Protein AF-A0A934NYG9-F1 (afdb_monomer)

Foldseek 3Di:
DDKAKKWKQFQPPVDDIDIDIDDQVCVLVVQCVRQVHHWDWDAFVVPGKIKIHHPCFVVVVARFRLLVQLVSCQRPVVCQPHDTGHGMIIIAHQADPVRGTHHRPPQVVCFQPPAQKKWKWFDFPDDDTDTDPDIDRHQSVRSVVQSVVCVVVVRTDHMDMHHD

Structure (mmCIF, N/CA/C/O backbone):
data_AF-A0A934NYG9-F1
#
_entry.id   AF-A0A934NYG9-F1
#
loop_
_atom_site.group_PDB
_atom_site.id
_atom_site.type_symbol
_atom_site.label_atom_id
_atom_site.label_alt_id
_atom_site.label_comp_id
_atom_site.label_asym_id
_atom_site.label_entity_id
_atom_site.label_seq_id
_atom_site.pdbx_PDB_ins_code
_atom_site.Cartn_x
_atom_site.Cartn_y
_atom_site.Cartn_z
_atom_site.occupancy
_atom_site.B_iso_or_equiv
_atom_site.auth_seq_id
_atom_site.auth_comp_id
_atom_site.auth_asym_id
_atom_site.auth_atom_id
_atom_site.pdbx_PDB_model_num
ATOM 1 N N . MET A 1 1 ? -25.521 2.553 5.658 1.00 75.81 1 MET A N 1
ATOM 2 C CA . MET A 1 1 ? -24.141 2.441 6.170 1.00 75.81 1 MET A CA 1
ATOM 3 C C . MET A 1 1 ? -23.344 1.623 5.180 1.00 75.81 1 MET A C 1
ATOM 5 O O . MET A 1 1 ? -23.808 0.552 4.801 1.00 75.81 1 MET A O 1
ATOM 9 N N . LYS A 1 2 ? -22.219 2.155 4.703 1.00 92.62 2 LYS A N 1
ATOM 10 C CA . LYS A 1 2 ? -21.373 1.486 3.710 1.00 92.62 2 LYS A CA 1
ATOM 11 C C . LYS A 1 2 ? -20.261 0.743 4.446 1.00 92.62 2 LYS A C 1
ATOM 13 O O . LYS A 1 2 ? -19.651 1.299 5.356 1.00 92.62 2 LYS A O 1
ATOM 18 N N . THR A 1 3 ? -20.020 -0.509 4.078 1.00 96.94 3 THR A N 1
ATOM 19 C CA . THR A 1 3 ? -18.841 -1.245 4.545 1.00 96.94 3 THR A CA 1
ATOM 20 C C . THR A 1 3 ? -17.655 -0.864 3.672 1.00 96.94 3 THR A C 1
ATOM 22 O O . THR A 1 3 ? -17.753 -0.920 2.446 1.00 96.94 3 THR A O 1
ATOM 25 N N . ILE A 1 4 ? -16.555 -0.487 4.311 1.00 98.00 4 ILE A N 1
ATOM 26 C CA . ILE A 1 4 ? -15.262 -0.227 3.690 1.00 98.00 4 ILE A CA 1
ATOM 27 C C . ILE A 1 4 ? -14.382 -1.453 3.918 1.00 98.00 4 ILE A C 1
ATOM 29 O O . ILE A 1 4 ? -14.365 -2.019 5.014 1.00 98.00 4 ILE A O 1
ATOM 33 N N . VAL A 1 5 ? -13.684 -1.867 2.866 1.00 98.31 5 VAL A N 1
ATOM 34 C CA . VAL A 1 5 ? -12.676 -2.928 2.904 1.00 98.31 5 VAL A CA 1
ATOM 35 C C . VAL A 1 5 ? -11.306 -2.279 2.762 1.00 98.31 5 VAL A C 1
ATOM 37 O O . VAL A 1 5 ? -11.093 -1.503 1.833 1.00 98.31 5 VAL A O 1
ATOM 40 N N . GLY A 1 6 ? -10.390 -2.574 3.674 1.00 98.19 6 GLY A N 1
ATOM 41 C CA . GLY A 1 6 ? -9.001 -2.133 3.617 1.00 98.19 6 GLY A CA 1
ATOM 42 C C . GLY A 1 6 ? -8.034 -3.288 3.849 1.00 98.19 6 GLY A C 1
ATOM 43 O O . GLY A 1 6 ? -8.444 -4.404 4.169 1.00 98.19 6 GLY A O 1
ATOM 44 N N . LEU A 1 7 ? -6.747 -3.003 3.696 1.00 98.50 7 LEU A N 1
ATOM 45 C CA . LEU A 1 7 ? -5.659 -3.954 3.894 1.00 98.50 7 LEU A CA 1
ATOM 46 C C . LEU A 1 7 ? -4.769 -3.478 5.040 1.00 98.50 7 LEU A C 1
ATOM 48 O O . LEU A 1 7 ? -4.204 -2.389 4.966 1.00 98.50 7 LEU A O 1
ATOM 52 N N . VAL A 1 8 ? -4.649 -4.278 6.092 1.00 98.81 8 VAL A N 1
ATOM 53 C CA . VAL A 1 8 ? -3.726 -4.021 7.198 1.00 98.81 8 VAL A CA 1
ATOM 54 C C . VAL A 1 8 ? -2.380 -4.623 6.836 1.00 98.81 8 VAL A C 1
ATOM 56 O O . VAL A 1 8 ? -2.292 -5.819 6.554 1.00 98.81 8 VAL A O 1
ATOM 59 N N . VAL A 1 9 ? -1.339 -3.795 6.846 1.00 98.75 9 VAL A N 1
ATOM 60 C CA . VAL A 1 9 ? 0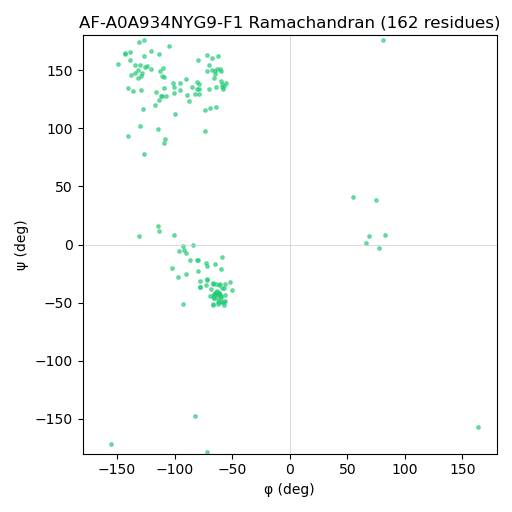.047 -4.209 6.623 1.00 98.75 9 VAL A CA 1
ATOM 61 C C . VAL A 1 9 ? 0.818 -3.971 7.922 1.00 98.75 9 VAL A C 1
ATOM 63 O O . VAL A 1 9 ? 1.215 -2.829 8.180 1.00 98.75 9 VAL A O 1
ATOM 66 N N . PRO A 1 10 ? 1.028 -5.017 8.739 1.00 98.69 10 PRO A N 1
ATOM 67 C CA . PRO A 1 10 ? 1.760 -4.883 9.993 1.00 98.69 10 PRO A CA 1
ATOM 68 C C . PRO A 1 10 ? 3.217 -4.456 9.777 1.00 98.69 10 PRO A C 1
ATOM 70 O O . PRO A 1 10 ? 3.814 -4.770 8.738 1.00 98.69 10 PRO A O 1
ATOM 73 N N . ALA A 1 11 ? 3.802 -3.759 10.749 1.00 98.44 11 ALA A N 1
ATOM 74 C CA . ALA A 1 11 ? 5.242 -3.505 10.773 1.00 98.44 11 ALA A CA 1
ATOM 75 C C . ALA A 1 11 ? 6.032 -4.795 11.028 1.00 98.44 11 ALA A C 1
ATOM 77 O O . ALA A 1 11 ? 7.049 -5.019 10.370 1.00 98.44 11 ALA A O 1
ATOM 78 N N . ASP A 1 12 ? 5.514 -5.662 11.901 1.00 98.19 12 ASP A N 1
ATOM 79 C CA . ASP A 1 12 ? 6.080 -6.985 12.145 1.00 98.19 12 ASP A CA 1
ATOM 80 C C . ASP A 1 12 ? 5.980 -7.844 10.873 1.00 98.19 12 ASP A C 1
ATOM 82 O O . ASP A 1 12 ? 4.897 -8.126 10.351 1.00 98.19 12 ASP A O 1
ATOM 86 N N . MET A 1 13 ? 7.136 -8.252 10.353 1.00 96.81 13 MET A N 1
ATOM 87 C CA . MET A 1 13 ? 7.255 -9.050 9.134 1.00 96.81 13 MET A CA 1
ATOM 88 C C . MET A 1 13 ? 6.800 -10.503 9.306 1.00 96.81 13 MET A C 1
ATOM 90 O O . MET A 1 13 ? 6.541 -11.162 8.297 1.00 96.81 13 MET A O 1
ATOM 94 N N . GLU A 1 14 ? 6.705 -11.002 10.540 1.00 97.50 14 GLU A N 1
ATOM 95 C CA . GLU A 1 14 ? 6.153 -12.325 10.841 1.00 97.50 14 GLU A CA 1
ATOM 96 C C . GLU A 1 14 ? 4.618 -12.313 10.828 1.00 97.50 14 GLU A C 1
ATOM 98 O O . GLU A 1 14 ? 3.991 -13.348 10.579 1.00 97.50 14 GLU A O 1
ATOM 103 N N . GLU A 1 15 ? 3.998 -11.144 11.018 1.00 98.12 15 GLU A N 1
ATOM 104 C CA . GLU A 1 15 ? 2.549 -11.003 10.945 1.00 98.12 15 GLU A CA 1
ATOM 105 C C . GLU A 1 15 ? 2.047 -10.908 9.492 1.00 98.12 15 GLU A C 1
ATOM 107 O O . GLU A 1 15 ? 2.582 -10.149 8.664 1.00 98.12 15 GLU A O 1
ATOM 112 N N . PRO A 1 16 ? 0.986 -11.663 9.145 1.00 97.75 16 PRO A N 1
ATOM 113 C CA . PRO A 1 16 ? 0.435 -11.650 7.805 1.00 97.75 16 PRO A CA 1
ATOM 114 C C . PRO A 1 16 ? -0.300 -10.340 7.521 1.00 97.75 16 PRO A C 1
ATOM 116 O O . PRO A 1 16 ? -0.940 -9.738 8.381 1.00 97.75 16 PRO A O 1
ATOM 119 N N . VAL A 1 17 ? -0.275 -9.945 6.254 1.00 98.50 17 VAL A N 1
ATOM 120 C CA . VAL A 1 17 ? -1.144 -8.888 5.739 1.00 98.50 17 VAL A CA 1
ATOM 121 C C . VAL A 1 17 ? -2.580 -9.409 5.714 1.00 98.50 17 VAL A C 1
ATOM 123 O O . VAL A 1 17 ? -2.822 -10.531 5.268 1.00 98.50 17 VAL A O 1
ATOM 126 N N . THR A 1 18 ? -3.537 -8.617 6.196 1.00 98.44 18 THR A N 1
ATOM 127 C CA . THR A 1 18 ? -4.928 -9.068 6.363 1.00 98.44 18 THR A CA 1
ATOM 128 C C . THR A 1 18 ? -5.949 -8.057 5.860 1.00 98.44 18 THR A C 1
ATOM 130 O O . THR A 1 18 ? -5.702 -6.856 5.790 1.00 98.44 18 THR A O 1
ATOM 133 N N . GLU A 1 19 ? -7.124 -8.559 5.490 1.00 98.31 19 GLU A N 1
ATOM 134 C CA . GLU A 1 19 ? -8.278 -7.738 5.132 1.00 98.31 19 GLU A CA 1
ATOM 135 C C . GLU A 1 19 ? -8.970 -7.208 6.400 1.00 98.31 19 GLU A C 1
ATOM 137 O O . GLU A 1 19 ? -9.263 -7.973 7.321 1.00 98.31 19 GLU A O 1
ATOM 142 N N . LEU A 1 20 ? -9.300 -5.915 6.424 1.00 98.25 20 LEU A N 1
ATOM 143 C CA . LEU A 1 20 ? -10.112 -5.291 7.468 1.00 98.25 20 LEU A CA 1
ATOM 144 C C . LEU A 1 20 ? -11.417 -4.756 6.881 1.00 98.25 20 LEU A C 1
ATOM 146 O O . LEU A 1 20 ? -11.415 -4.010 5.904 1.00 98.25 20 LEU A O 1
ATOM 150 N N . ARG A 1 21 ? -12.538 -5.081 7.531 1.00 98.25 21 ARG A N 1
ATOM 151 C CA . ARG A 1 21 ? -13.862 -4.539 7.207 1.00 98.25 21 ARG A CA 1
ATOM 152 C C . ARG A 1 21 ? -14.354 -3.643 8.330 1.00 98.25 21 ARG A C 1
ATOM 154 O O . ARG A 1 21 ? -14.420 -4.076 9.478 1.00 98.25 21 ARG A O 1
ATOM 161 N N . PHE A 1 22 ? -14.754 -2.426 7.994 1.00 97.44 22 PHE A N 1
ATOM 162 C CA . PHE A 1 22 ? -15.306 -1.464 8.948 1.00 97.44 22 PHE A CA 1
ATOM 163 C C . PHE A 1 22 ? -16.432 -0.650 8.310 1.00 97.44 22 PHE A C 1
ATOM 165 O O . PHE A 1 22 ? -16.636 -0.680 7.098 1.00 97.44 22 PHE A O 1
ATOM 172 N N . VAL A 1 23 ? -17.226 0.032 9.131 1.00 96.88 23 VAL A N 1
ATOM 173 C CA . VAL A 1 23 ? -18.318 0.886 8.647 1.00 96.88 23 VAL A CA 1
ATOM 174 C C . VAL A 1 23 ? -17.816 2.308 8.426 1.00 96.88 23 VAL A C 1
ATOM 176 O O . VAL A 1 23 ? -17.012 2.805 9.211 1.00 96.88 23 VAL A O 1
ATOM 179 N N . SER A 1 24 ? -18.314 2.967 7.377 1.00 93.38 24 SER A N 1
ATOM 180 C CA . SER A 1 24 ? -17.956 4.349 7.018 1.00 93.38 24 SER A CA 1
ATOM 181 C C . SER A 1 24 ? -18.050 5.332 8.188 1.00 93.38 24 SER A C 1
ATOM 183 O O . SER A 1 24 ? -17.182 6.178 8.357 1.00 93.38 24 SER A O 1
ATOM 185 N N . ASP A 1 25 ? -19.073 5.186 9.028 1.00 93.88 25 ASP A N 1
ATOM 186 C CA . ASP A 1 25 ? -19.376 6.129 10.110 1.00 93.88 25 ASP A CA 1
ATOM 187 C C . ASP A 1 25 ? -18.376 6.027 11.281 1.00 93.88 25 ASP A C 1
ATOM 189 O O . ASP A 1 25 ? -18.297 6.936 12.102 1.00 93.88 25 ASP A O 1
ATOM 193 N N . ASP A 1 26 ? -17.597 4.939 11.345 1.00 93.44 26 ASP A N 1
ATOM 194 C CA . ASP A 1 26 ? -16.549 4.690 12.348 1.00 93.44 26 ASP A CA 1
ATOM 195 C C . ASP A 1 26 ? -15.145 4.656 11.709 1.00 93.44 26 ASP A C 1
ATOM 197 O O . ASP A 1 26 ? -14.185 4.172 12.309 1.00 93.44 26 ASP A O 1
ATOM 201 N N . ALA A 1 27 ? -15.009 5.156 10.473 1.00 94.00 27 ALA A N 1
ATOM 202 C CA . ALA A 1 27 ? -13.790 5.028 9.673 1.00 94.00 27 ALA A CA 1
ATOM 203 C C . ALA A 1 27 ? -12.548 5.588 10.378 1.00 94.00 27 ALA A C 1
ATOM 205 O O . ALA A 1 27 ? -11.545 4.886 10.497 1.00 94.00 27 ALA A O 1
ATOM 206 N N . LEU A 1 28 ? -12.629 6.810 10.915 1.00 95.50 28 LEU A N 1
ATOM 207 C CA . LEU A 1 28 ? -11.501 7.433 11.612 1.00 95.50 28 LEU A CA 1
ATOM 208 C C . LEU A 1 28 ? -11.076 6.621 12.843 1.00 95.50 28 LEU A C 1
ATOM 210 O O . LEU A 1 28 ? -9.887 6.426 13.075 1.00 95.50 28 LEU A O 1
ATOM 214 N N . ASN A 1 29 ? -12.039 6.118 13.617 1.00 96.94 29 ASN A N 1
ATOM 215 C CA . ASN A 1 29 ? -11.745 5.303 14.790 1.00 96.94 29 ASN A CA 1
ATOM 216 C C . ASN A 1 29 ? -11.072 3.983 14.391 1.00 96.94 29 ASN A C 1
ATOM 218 O O . ASN A 1 29 ? -10.090 3.580 15.014 1.00 96.94 29 ASN A O 1
ATOM 222 N N . ALA A 1 30 ? -11.567 3.337 13.331 1.00 96.44 30 ALA A N 1
ATOM 223 C CA . ALA A 1 30 ? -10.969 2.129 12.780 1.00 96.44 30 ALA A CA 1
ATOM 224 C C . ALA A 1 30 ? -9.519 2.375 12.330 1.00 96.44 30 ALA A C 1
ATOM 226 O O . ALA A 1 30 ? -8.634 1.607 12.700 1.00 96.44 30 ALA A O 1
ATOM 227 N N . MET A 1 31 ? -9.252 3.475 11.618 1.00 97.56 31 MET A N 1
ATOM 228 C CA . MET A 1 31 ? -7.899 3.849 11.188 1.00 97.56 31 MET A CA 1
ATOM 229 C C . MET A 1 31 ? -6.973 4.095 12.380 1.00 97.56 31 MET A C 1
ATOM 231 O O . MET A 1 31 ? -5.897 3.511 12.443 1.00 97.56 31 MET A O 1
ATOM 235 N N . GLN A 1 32 ? -7.401 4.901 13.358 1.00 98.25 32 GLN A N 1
ATOM 236 C CA . GLN A 1 32 ? -6.605 5.212 14.552 1.00 98.25 32 GLN A CA 1
ATOM 237 C C . GLN A 1 32 ? -6.286 3.967 15.388 1.00 98.25 32 GLN A C 1
ATOM 239 O O . GLN A 1 32 ? -5.198 3.874 15.959 1.00 98.25 32 GLN A O 1
ATOM 244 N N . LYS A 1 33 ? -7.216 3.004 15.451 1.00 98.12 33 LYS A N 1
ATOM 245 C CA . LYS A 1 33 ? -6.993 1.705 16.099 1.00 98.12 33 LYS A CA 1
ATOM 246 C C . LYS A 1 33 ? -5.936 0.876 15.381 1.00 98.12 33 LYS A C 1
ATOM 248 O O . LYS A 1 33 ? -5.114 0.281 16.064 1.00 98.12 33 LYS A O 1
ATOM 253 N N . VAL A 1 34 ? -5.962 0.838 14.046 1.00 98.25 34 VAL A N 1
ATOM 254 C CA . VAL A 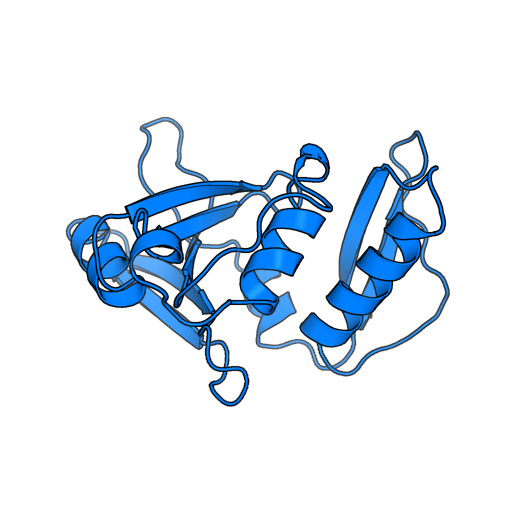1 34 ? -4.966 0.098 13.256 1.00 98.25 34 VAL A CA 1
ATOM 255 C C . VAL A 1 34 ? -3.591 0.739 13.390 1.00 98.25 34 VAL A C 1
ATOM 257 O O . VAL A 1 34 ? -2.641 0.059 13.744 1.00 98.25 34 VAL A O 1
ATOM 260 N N . VAL A 1 35 ? -3.474 2.049 13.154 1.00 97.88 35 VAL A N 1
ATOM 261 C CA . VAL A 1 35 ? -2.155 2.706 13.124 1.00 97.88 35 VAL A CA 1
ATOM 262 C C . VAL A 1 35 ? -1.600 3.005 14.522 1.00 97.88 35 VAL A C 1
ATOM 264 O O . VAL A 1 35 ? -0.433 3.359 14.669 1.00 97.88 35 VAL A O 1
ATOM 267 N N . GLY A 1 36 ? -2.424 2.909 15.569 1.00 97.38 36 GLY A N 1
ATOM 268 C CA . GLY A 1 36 ? -2.004 3.106 16.958 1.00 97.38 36 GLY A CA 1
ATOM 269 C C . GLY A 1 36 ? -1.763 4.570 17.350 1.00 97.38 36 GLY A C 1
ATOM 270 O O . GLY A 1 36 ? -0.810 4.871 18.076 1.00 97.38 36 GLY A O 1
ATOM 271 N N . GLY A 1 37 ? -2.583 5.511 16.874 1.00 96.62 37 GLY A N 1
ATOM 272 C CA . GLY A 1 37 ? -2.411 6.933 17.191 1.00 96.62 37 GLY A CA 1
ATOM 273 C C . GLY A 1 37 ? -3.171 7.884 16.275 1.00 96.62 37 GLY A C 1
ATOM 274 O O . GLY A 1 37 ? -4.168 7.508 15.664 1.00 96.62 37 GLY A O 1
ATOM 275 N N . TYR A 1 38 ? -2.699 9.131 16.199 1.00 97.75 38 TYR A N 1
ATOM 276 C CA . TYR A 1 38 ? -3.163 10.069 15.180 1.00 97.75 38 TYR A CA 1
ATOM 277 C C . TYR A 1 38 ? -2.744 9.585 13.794 1.00 97.75 38 TYR A C 1
ATOM 279 O O . TYR A 1 38 ? -1.676 8.995 13.628 1.00 97.75 38 TYR A O 1
ATOM 287 N N . VAL A 1 39 ? -3.622 9.812 12.823 1.00 97.69 39 VAL A N 1
ATOM 288 C CA . VAL A 1 39 ? -3.437 9.356 11.448 1.00 97.69 39 VAL A CA 1
ATOM 289 C C . VAL A 1 39 ? -2.827 10.470 10.606 1.00 97.69 39 VAL A C 1
ATOM 291 O O . VAL A 1 39 ? -3.250 11.620 10.709 1.00 97.69 39 VAL A O 1
ATOM 294 N N . ASP A 1 40 ? -1.891 10.096 9.747 1.00 97.19 40 ASP A 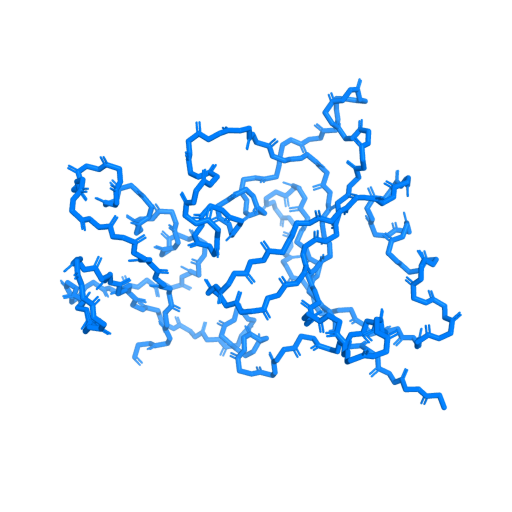N 1
ATOM 295 C CA . ASP A 1 40 ? -1.510 10.840 8.547 1.00 97.19 40 ASP A CA 1
ATOM 296 C C . ASP A 1 40 ? -1.743 9.939 7.322 1.00 97.19 40 ASP A C 1
ATOM 298 O O . ASP A 1 40 ? -1.986 8.731 7.458 1.00 97.19 40 ASP A O 1
ATOM 302 N N . VAL A 1 41 ? -1.715 10.520 6.125 1.00 96.69 41 VAL A N 1
ATOM 303 C CA . VAL A 1 41 ? -2.010 9.816 4.877 1.00 96.69 41 VAL A CA 1
ATOM 304 C C . VAL A 1 41 ? -0.946 10.026 3.814 1.00 96.69 41 VAL A C 1
ATOM 306 O O . VAL A 1 41 ? -0.379 11.105 3.633 1.00 96.69 41 VAL A O 1
ATOM 309 N N . VAL A 1 42 ? -0.716 8.973 3.036 1.00 97.19 42 VAL A N 1
ATOM 310 C CA . VAL A 1 42 ? 0.057 9.045 1.801 1.00 97.19 42 VAL A CA 1
ATOM 311 C C . VAL A 1 42 ? -0.750 8.448 0.668 1.00 97.19 42 VAL A C 1
ATOM 313 O O . VAL A 1 42 ? -1.010 7.247 0.647 1.00 97.19 42 VAL A O 1
ATOM 316 N N . ASP A 1 43 ? -1.083 9.286 -0.307 1.00 97.00 43 ASP A N 1
ATOM 317 C CA . ASP A 1 43 ? -1.707 8.820 -1.536 1.00 97.00 43 ASP A CA 1
ATOM 318 C C . ASP A 1 43 ? -0.667 8.255 -2.504 1.00 97.00 43 ASP A C 1
ATOM 320 O O . ASP A 1 43 ? 0.431 8.798 -2.694 1.00 97.00 43 ASP A O 1
ATOM 324 N N . THR A 1 44 ? -1.046 7.161 -3.152 1.00 96.69 44 THR A N 1
ATOM 325 C CA . THR A 1 44 ? -0.314 6.551 -4.258 1.00 96.69 44 THR A CA 1
ATOM 326 C C . THR A 1 44 ? -1.118 6.692 -5.542 1.00 96.69 44 THR A C 1
ATOM 328 O O . THR A 1 44 ? -2.347 6.704 -5.517 1.00 96.69 44 THR A O 1
ATOM 331 N N . ALA A 1 45 ? -0.420 6.798 -6.672 1.00 92.56 45 ALA A N 1
ATOM 332 C CA . ALA A 1 45 ? -1.031 6.908 -7.995 1.00 92.56 45 ALA A CA 1
ATOM 333 C C . ALA A 1 45 ? -1.103 5.562 -8.732 1.00 92.56 45 ALA A C 1
ATOM 335 O O . ALA A 1 45 ? -1.960 5.374 -9.585 1.00 92.56 45 ALA A O 1
ATOM 336 N N . LEU A 1 46 ? -0.189 4.628 -8.448 1.00 87.81 46 LEU A N 1
ATOM 337 C CA . LEU A 1 46 ? -0.134 3.322 -9.113 1.00 87.81 46 LEU A CA 1
ATOM 338 C C . LEU A 1 46 ? 0.219 2.211 -8.109 1.00 87.81 46 LEU A C 1
ATOM 340 O O . LEU A 1 46 ? 1.402 1.954 -7.890 1.00 87.81 46 LEU A O 1
ATOM 344 N N . PRO A 1 47 ? -0.767 1.526 -7.508 1.00 92.75 47 PRO A N 1
ATOM 345 C CA . PRO A 1 47 ? -2.217 1.713 -7.672 1.00 92.75 47 PRO A CA 1
ATOM 346 C C . PRO A 1 47 ? -2.737 3.009 -7.022 1.00 92.75 47 PRO A C 1
ATOM 348 O O . PRO A 1 47 ? -2.052 3.596 -6.185 1.00 92.75 47 PRO A O 1
ATOM 351 N N . GLU A 1 48 ? -3.944 3.447 -7.391 1.00 95.38 48 GLU A N 1
ATOM 352 C CA . GLU A 1 48 ? -4.647 4.567 -6.745 1.00 95.38 48 GLU A CA 1
ATOM 353 C C . GLU A 1 48 ? -5.170 4.134 -5.370 1.00 95.38 48 GLU A C 1
ATOM 355 O O . GLU A 1 48 ? -6.209 3.485 -5.251 1.00 95.38 48 GLU A O 1
ATOM 360 N N . THR A 1 49 ? -4.421 4.458 -4.316 1.00 98.00 49 THR A N 1
ATOM 361 C CA . THR A 1 49 ? -4.774 4.094 -2.937 1.00 98.00 49 THR A CA 1
ATOM 362 C C . THR A 1 49 ? -4.393 5.196 -1.964 1.00 98.00 49 THR A C 1
ATOM 364 O O . THR A 1 49 ? -3.571 6.056 -2.288 1.00 98.00 49 THR A O 1
ATOM 367 N N . THR A 1 50 ? -4.958 5.128 -0.764 1.00 98.25 50 THR A N 1
ATOM 368 C CA . THR A 1 50 ? -4.545 5.939 0.381 1.00 98.25 50 THR A CA 1
ATOM 369 C C . THR A 1 50 ? -3.958 5.017 1.443 1.00 98.25 50 THR A C 1
ATOM 371 O O . THR A 1 50 ? -4.606 4.061 1.876 1.00 98.25 50 THR A O 1
ATOM 374 N N . VAL A 1 51 ? -2.723 5.299 1.860 1.00 98.50 51 VAL A N 1
ATOM 375 C CA . VAL A 1 51 ? -2.036 4.599 2.949 1.00 98.50 51 VAL A CA 1
ATOM 376 C C . VAL A 1 51 ? -2.139 5.441 4.216 1.00 98.50 51 VAL A C 1
ATOM 378 O O . VAL A 1 51 ? -1.551 6.517 4.296 1.00 98.50 51 VAL A O 1
ATOM 381 N N . TRP A 1 52 ? -2.881 4.943 5.199 1.00 98.56 52 TRP A N 1
ATOM 382 C CA . TRP A 1 52 ? -3.057 5.539 6.520 1.00 98.56 52 TRP A CA 1
ATOM 383 C C . TRP A 1 52 ? -1.969 5.030 7.456 1.00 98.56 52 TRP A C 1
ATOM 385 O O . TRP A 1 52 ? -1.771 3.820 7.582 1.00 98.56 52 TRP A O 1
ATOM 395 N N . LEU A 1 53 ? -1.289 5.947 8.130 1.00 98.12 53 LEU A N 1
ATOM 396 C CA . LEU A 1 53 ? -0.144 5.649 8.984 1.00 98.12 53 LEU A CA 1
ATOM 397 C C . LEU A 1 53 ? -0.179 6.467 10.271 1.00 98.12 53 LEU A C 1
ATOM 399 O O . LEU A 1 53 ? -0.931 7.431 10.387 1.00 98.12 53 LEU A O 1
ATOM 403 N N . ASN A 1 54 ? 0.636 6.074 11.246 1.00 98.44 54 ASN A N 1
ATOM 404 C CA . ASN A 1 54 ? 0.783 6.826 12.485 1.00 98.44 54 ASN A CA 1
ATOM 405 C C . ASN A 1 54 ? 1.604 8.094 12.232 1.00 98.44 54 ASN A C 1
ATOM 407 O O . ASN A 1 54 ? 2.795 7.993 11.928 1.00 98.44 54 ASN A O 1
ATOM 411 N N . ASP A 1 55 ? 0.995 9.267 12.404 1.00 97.75 55 ASP A N 1
ATOM 412 C CA . ASP A 1 55 ? 1.644 10.574 12.192 1.00 97.75 55 ASP A CA 1
ATOM 413 C C . ASP A 1 55 ? 2.921 10.730 13.044 1.00 97.75 55 ASP A C 1
ATOM 415 O O . ASP A 1 55 ? 3.942 11.274 12.627 1.00 97.75 55 ASP A O 1
ATOM 419 N N . GLU A 1 56 ? 2.918 10.139 14.240 1.00 97.31 56 GLU A N 1
ATOM 420 C CA . GLU A 1 56 ? 4.027 10.223 15.188 1.00 97.31 56 GLU A CA 1
ATOM 421 C C . GLU A 1 56 ? 4.916 8.970 15.177 1.00 97.31 56 GLU A C 1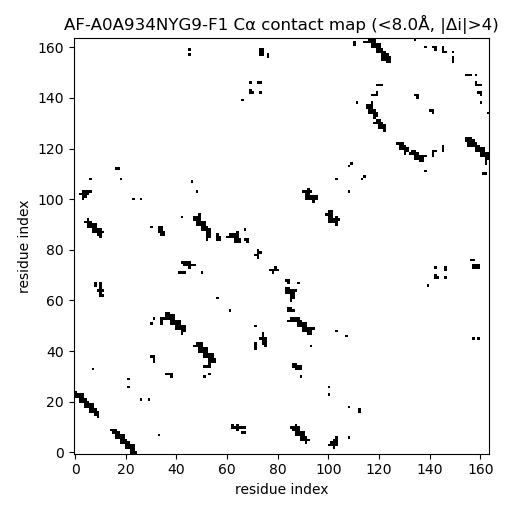
ATOM 423 O O . GLU A 1 56 ? 5.791 8.841 16.036 1.00 97.31 56 GLU A O 1
ATOM 428 N N . GLY A 1 57 ? 4.725 8.039 14.233 1.00 97.06 57 GLY A N 1
ATOM 429 C CA . GLY A 1 57 ? 5.356 6.715 14.264 1.00 97.06 57 GLY A CA 1
ATOM 430 C C . GLY A 1 57 ? 6.884 6.762 14.344 1.00 97.06 57 GLY A C 1
ATOM 431 O O . GLY A 1 57 ? 7.488 6.076 15.169 1.00 97.06 57 GLY A O 1
ATOM 432 N N . MET A 1 58 ? 7.510 7.642 13.557 1.00 94.62 58 MET A N 1
ATOM 433 C CA . MET A 1 58 ? 8.963 7.845 13.579 1.00 94.62 58 MET A CA 1
ATOM 434 C C . MET A 1 58 ? 9.444 8.460 14.902 1.00 94.62 58 MET A C 1
ATOM 436 O O . MET A 1 58 ? 10.441 8.021 15.467 1.00 94.62 58 MET A O 1
ATOM 440 N N . ILE A 1 59 ? 8.738 9.473 15.415 1.00 95.81 59 ILE A N 1
ATOM 441 C CA . ILE A 1 59 ? 9.127 10.204 16.636 1.00 95.81 59 ILE A CA 1
ATOM 442 C C . ILE A 1 59 ? 8.911 9.339 17.887 1.00 95.81 59 ILE A C 1
ATOM 444 O O . ILE A 1 59 ? 9.642 9.465 18.869 1.00 95.81 59 ILE A O 1
ATOM 448 N N . LYS A 1 60 ? 7.933 8.429 17.841 1.00 96.00 60 LYS A N 1
ATOM 449 C CA . LYS A 1 60 ? 7.658 7.432 18.881 1.00 96.00 60 LYS A CA 1
ATOM 450 C C . LYS A 1 60 ? 8.517 6.174 18.776 1.00 96.00 60 LYS A C 1
ATOM 452 O O . LYS A 1 60 ? 8.367 5.302 19.627 1.00 96.00 60 LYS A O 1
ATOM 457 N N . TYR A 1 61 ? 9.408 6.084 17.787 1.00 94.81 61 TYR A N 1
ATOM 458 C CA . TYR A 1 61 ? 10.246 4.907 17.546 1.00 94.81 61 TYR A CA 1
ATOM 459 C C . TYR A 1 61 ? 9.430 3.613 17.395 1.00 94.81 61 TYR A C 1
ATOM 461 O O . TYR A 1 61 ? 9.816 2.571 17.925 1.00 94.81 61 TYR A O 1
ATOM 469 N N . LEU A 1 62 ? 8.291 3.677 16.692 1.00 98.00 62 LEU A N 1
ATOM 470 C CA . LEU A 1 62 ? 7.590 2.462 16.275 1.00 98.00 62 LEU A CA 1
ATOM 471 C C . LEU A 1 62 ? 8.486 1.637 15.342 1.00 98.00 62 LEU A C 1
ATOM 473 O O . LEU A 1 62 ? 9.458 2.147 14.783 1.00 98.00 62 LEU A O 1
ATOM 477 N N . GLU A 1 63 ? 8.169 0.359 15.170 1.00 98.06 63 GLU A N 1
ATOM 478 C CA . GLU A 1 63 ? 8.946 -0.520 14.300 1.00 98.06 63 GLU A CA 1
ATOM 479 C C . GLU A 1 63 ? 8.876 -0.056 12.831 1.00 98.06 63 GLU A C 1
ATOM 481 O O . GLU A 1 63 ? 7.796 0.316 12.365 1.00 98.06 63 GLU A O 1
ATOM 486 N N . PRO A 1 64 ? 9.993 -0.025 12.077 1.00 98.12 64 PRO A N 1
ATOM 487 C CA . PRO A 1 64 ? 9.949 0.286 10.652 1.00 98.12 64 PRO A CA 1
ATOM 488 C C . PRO A 1 64 ? 9.069 -0.710 9.897 1.00 98.12 64 PRO A C 1
ATOM 490 O O . PRO A 1 64 ? 9.183 -1.914 10.091 1.00 98.12 64 PRO A O 1
ATOM 493 N N . ASN A 1 65 ? 8.258 -0.218 8.966 1.00 98.62 65 ASN A N 1
ATOM 494 C CA . ASN A 1 65 ? 7.401 -1.045 8.128 1.00 98.62 65 ASN A CA 1
ATOM 495 C C . ASN A 1 65 ? 7.949 -1.075 6.690 1.00 98.62 65 ASN A C 1
ATOM 497 O O . ASN A 1 65 ? 7.620 -0.202 5.869 1.00 98.62 65 ASN A O 1
ATOM 501 N N . PRO A 1 66 ? 8.822 -2.044 6.348 1.00 98.19 66 PRO A N 1
ATOM 502 C CA . PRO A 1 66 ? 9.422 -2.114 5.020 1.00 98.19 66 PRO A CA 1
ATOM 503 C C . PRO A 1 66 ? 8.379 -2.428 3.940 1.00 98.19 66 PRO A C 1
ATOM 505 O O . PRO A 1 66 ? 8.487 -1.893 2.838 1.00 98.19 66 PRO A O 1
ATOM 508 N N . ARG A 1 67 ? 7.335 -3.217 4.245 1.00 98.56 67 ARG A N 1
ATOM 509 C CA . ARG A 1 67 ? 6.239 -3.517 3.303 1.00 98.56 67 ARG A CA 1
ATOM 510 C C . ARG A 1 67 ? 5.481 -2.249 2.916 1.00 98.56 67 ARG A C 1
ATOM 512 O O . ARG A 1 67 ? 5.366 -1.951 1.728 1.00 98.56 67 ARG A O 1
ATOM 519 N N . ALA A 1 68 ? 5.053 -1.457 3.899 1.00 98.25 68 ALA A N 1
ATOM 520 C CA . ALA 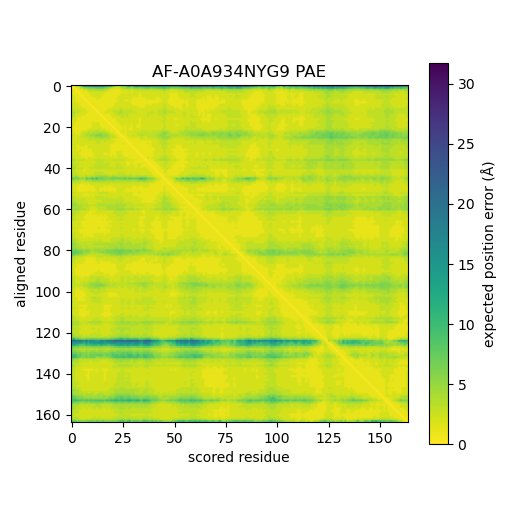A 1 68 ? 4.397 -0.171 3.667 1.00 98.25 68 ALA A CA 1
ATOM 521 C C . ALA A 1 68 ? 5.311 0.820 2.936 1.00 98.25 68 ALA A C 1
ATOM 523 O O . ALA A 1 68 ? 4.892 1.482 1.987 1.00 98.25 68 ALA A O 1
ATOM 524 N N . THR A 1 69 ? 6.584 0.885 3.335 1.00 98.25 69 THR A N 1
ATOM 525 C CA . THR A 1 69 ? 7.570 1.776 2.711 1.00 98.25 69 THR A CA 1
ATOM 526 C C . THR A 1 69 ? 7.755 1.451 1.232 1.00 98.25 69 THR A C 1
ATOM 528 O O . THR A 1 69 ? 7.645 2.342 0.390 1.00 98.25 69 THR A O 1
ATOM 531 N N . MET A 1 70 ? 7.959 0.176 0.896 1.00 98.06 70 MET A N 1
ATOM 532 C CA . MET A 1 70 ? 8.075 -0.271 -0.492 1.00 98.06 70 MET A CA 1
ATOM 533 C C . MET A 1 70 ? 6.786 -0.035 -1.279 1.00 98.06 70 MET A C 1
ATOM 535 O O . MET A 1 70 ? 6.849 0.411 -2.423 1.00 98.06 70 MET A O 1
ATOM 539 N N . PHE A 1 71 ? 5.620 -0.275 -0.675 1.00 98.44 71 PHE A N 1
ATOM 540 C CA . PHE A 1 71 ? 4.330 -0.010 -1.313 1.00 98.44 71 PHE A CA 1
ATOM 541 C C . PHE A 1 71 ? 4.186 1.465 -1.705 1.00 98.44 71 PHE A C 1
ATOM 543 O O . PHE A 1 71 ? 3.915 1.783 -2.865 1.00 98.44 71 PHE A O 1
ATOM 550 N N . ILE A 1 72 ? 4.472 2.371 -0.767 1.00 98.25 72 ILE A N 1
ATOM 551 C CA . ILE A 1 72 ? 4.444 3.815 -1.008 1.00 98.25 72 ILE A CA 1
ATOM 552 C C . ILE A 1 72 ? 5.480 4.211 -2.064 1.00 98.25 72 ILE A C 1
ATOM 554 O O . ILE A 1 72 ? 5.183 4.997 -2.957 1.00 98.25 72 ILE A O 1
ATOM 558 N N . TRP A 1 73 ? 6.698 3.677 -2.011 1.00 97.69 73 TRP A N 1
ATOM 559 C CA . TRP A 1 73 ? 7.745 3.993 -2.987 1.00 97.69 73 TRP A CA 1
ATOM 560 C C . TRP A 1 73 ? 7.421 3.490 -4.398 1.00 97.69 73 TRP A C 1
ATOM 562 O O . TRP A 1 73 ? 7.760 4.144 -5.389 1.00 97.69 73 TRP A O 1
ATOM 572 N N . ALA A 1 74 ? 6.749 2.347 -4.516 1.00 97.25 74 ALA A N 1
ATOM 573 C CA . ALA A 1 74 ? 6.289 1.838 -5.798 1.00 97.25 74 ALA A CA 1
ATOM 574 C C . ALA A 1 74 ? 5.210 2.749 -6.393 1.00 97.25 74 ALA A C 1
ATOM 576 O O . ALA A 1 74 ? 5.376 3.206 -7.530 1.00 97.25 74 ALA A O 1
ATOM 577 N N . GLY A 1 75 ? 4.182 3.072 -5.600 1.00 96.81 75 GLY A N 1
ATOM 578 C CA . GLY A 1 75 ? 3.009 3.818 -6.055 1.00 96.81 75 GLY A CA 1
ATOM 57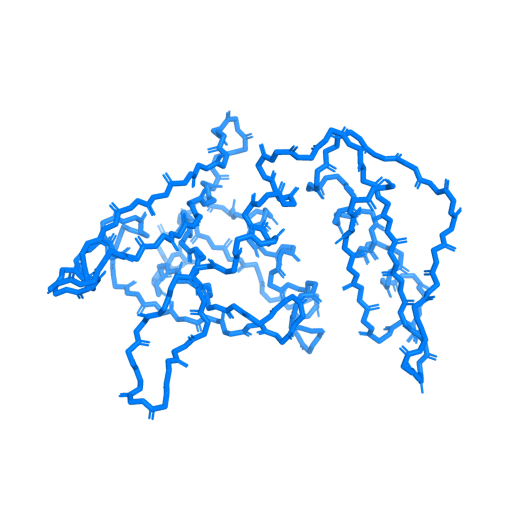9 C C . GLY A 1 75 ? 3.113 5.341 -6.011 1.00 96.81 75 GLY A C 1
ATOM 580 O O . GLY A 1 75 ? 2.311 6.021 -6.649 1.00 96.81 75 GLY A O 1
ATOM 581 N N . ALA A 1 76 ? 4.119 5.895 -5.337 1.00 95.88 76 ALA A N 1
ATOM 582 C CA . ALA A 1 76 ? 4.469 7.311 -5.356 1.00 95.88 76 ALA A CA 1
ATOM 583 C C . ALA A 1 76 ? 5.961 7.477 -5.715 1.00 95.88 76 ALA A C 1
ATOM 585 O O . ALA A 1 76 ? 6.783 7.760 -4.839 1.00 95.88 76 ALA A O 1
ATOM 586 N N . PRO A 1 77 ? 6.339 7.358 -7.008 1.00 93.06 77 PRO A N 1
ATOM 587 C CA . PRO A 1 77 ? 7.736 7.346 -7.457 1.00 93.06 77 PRO A CA 1
ATOM 588 C C . PRO A 1 77 ? 8.592 8.511 -6.943 1.00 93.06 77 PRO A C 1
ATOM 590 O O . PRO A 1 77 ? 9.780 8.344 -6.684 1.00 93.06 77 PRO A O 1
ATOM 593 N N . ARG A 1 78 ? 7.986 9.691 -6.748 1.00 93.00 78 ARG A N 1
ATOM 594 C CA . ARG A 1 78 ? 8.656 10.892 -6.214 1.00 93.00 78 ARG A CA 1
ATOM 595 C C . ARG A 1 78 ? 9.143 10.739 -4.768 1.00 93.00 78 ARG A C 1
ATOM 597 O O . ARG A 1 78 ? 9.949 11.550 -4.330 1.00 93.00 78 ARG A O 1
ATOM 604 N N . ARG A 1 79 ? 8.640 9.745 -4.029 1.00 93.94 79 ARG A N 1
ATOM 605 C CA . ARG A 1 79 ? 9.036 9.439 -2.647 1.00 93.94 79 ARG A CA 1
ATOM 606 C C . ARG A 1 79 ? 10.106 8.342 -2.549 1.00 93.94 79 ARG A C 1
ATOM 608 O O . ARG A 1 79 ? 10.572 8.081 -1.443 1.00 93.94 79 ARG A O 1
ATOM 615 N N . ARG A 1 80 ? 10.494 7.698 -3.662 1.00 93.12 80 ARG A N 1
ATOM 616 C CA . ARG A 1 80 ? 11.515 6.630 -3.672 1.00 93.12 80 ARG A CA 1
ATOM 617 C C . ARG A 1 80 ? 12.837 7.123 -3.091 1.00 93.12 80 ARG A C 1
ATOM 619 O O . ARG A 1 80 ? 13.276 8.222 -3.415 1.00 93.12 80 ARG A O 1
ATOM 626 N N . GLY A 1 81 ? 13.461 6.299 -2.249 1.00 88.75 81 GLY A N 1
ATOM 627 C CA . GLY A 1 81 ? 14.712 6.644 -1.563 1.00 88.75 81 GLY A CA 1
ATOM 628 C C . GLY A 1 81 ? 14.569 7.744 -0.503 1.00 88.75 81 GLY A C 1
ATOM 629 O O . GLY A 1 81 ? 15.576 8.233 0.003 1.00 88.75 81 GLY A O 1
ATOM 630 N N . GLY A 1 82 ? 13.337 8.161 -0.193 1.00 93.38 82 GLY A N 1
ATOM 631 C CA . GLY A 1 82 ? 13.036 9.118 0.865 1.00 93.38 82 GLY A CA 1
ATOM 632 C C . GLY A 1 82 ? 12.978 8.464 2.246 1.00 93.38 82 GLY A C 1
ATOM 633 O O . GLY A 1 82 ? 13.682 7.500 2.537 1.00 93.38 82 GLY A O 1
ATOM 634 N N . GLN A 1 83 ? 12.117 8.996 3.113 1.00 92.81 83 GLN A N 1
ATOM 635 C CA . GLN A 1 83 ? 11.929 8.442 4.454 1.00 92.81 83 GLN A CA 1
ATOM 636 C C . GLN A 1 83 ? 11.280 7.048 4.426 1.00 92.81 83 GLN A C 1
ATOM 638 O O . GLN A 1 83 ? 10.464 6.747 3.547 1.00 92.81 83 GLN A O 1
ATOM 643 N N . ALA A 1 84 ? 11.617 6.238 5.430 1.00 96.06 84 ALA A N 1
ATOM 644 C CA . ALA A 1 84 ? 10.872 5.037 5.787 1.00 96.06 84 ALA A CA 1
ATOM 645 C C . ALA A 1 84 ? 9.622 5.396 6.607 1.00 96.06 84 ALA A C 1
ATOM 647 O O . ALA A 1 84 ? 9.563 6.462 7.223 1.00 96.06 84 ALA A O 1
ATOM 648 N N . TYR A 1 85 ? 8.645 4.494 6.620 1.00 97.69 85 TYR A N 1
ATOM 649 C CA . TYR A 1 85 ? 7.425 4.608 7.420 1.00 97.69 85 TYR A CA 1
ATOM 650 C C . TYR A 1 85 ? 7.437 3.580 8.552 1.00 97.69 85 TYR A C 1
ATOM 652 O O . TYR A 1 85 ? 8.083 2.539 8.433 1.00 97.69 85 TYR A O 1
ATOM 660 N N . TYR A 1 86 ? 6.755 3.890 9.653 1.00 98.50 86 TYR A N 1
ATOM 661 C CA . TYR A 1 86 ? 6.875 3.172 10.923 1.00 98.50 86 TYR A CA 1
ATOM 662 C C . TYR A 1 86 ? 5.495 2.839 11.493 1.00 98.50 86 TYR A C 1
ATOM 664 O O . TYR A 1 86 ? 4.580 3.660 11.412 1.00 98.50 86 TYR A O 1
ATOM 672 N N . GLY A 1 87 ? 5.383 1.667 12.114 1.00 98.62 87 GLY A N 1
ATOM 673 C CA . GLY A 1 87 ? 4.143 1.110 12.639 1.00 98.62 87 GLY A CA 1
ATOM 674 C C . GLY A 1 87 ? 3.279 0.430 11.577 1.00 98.62 87 GLY A C 1
ATOM 675 O O . GLY A 1 87 ? 3.592 0.417 10.381 1.00 98.62 87 GLY A O 1
ATOM 676 N N . ASP A 1 88 ? 2.187 -0.162 12.042 1.00 98.75 88 ASP A N 1
ATOM 677 C CA . ASP A 1 88 ? 1.182 -0.777 11.183 1.00 98.75 88 ASP A CA 1
ATOM 678 C C . ASP A 1 88 ? 0.499 0.289 10.327 1.00 98.75 88 ASP A C 1
ATOM 680 O O . ASP A 1 88 ? 0.300 1.433 10.752 1.00 98.75 88 ASP A O 1
ATOM 684 N N . VAL A 1 89 ? 0.120 -0.091 9.109 1.00 98.75 89 VAL A N 1
ATOM 685 C CA . VAL A 1 89 ? -0.611 0.796 8.202 1.00 98.75 89 VAL A CA 1
ATOM 686 C C . 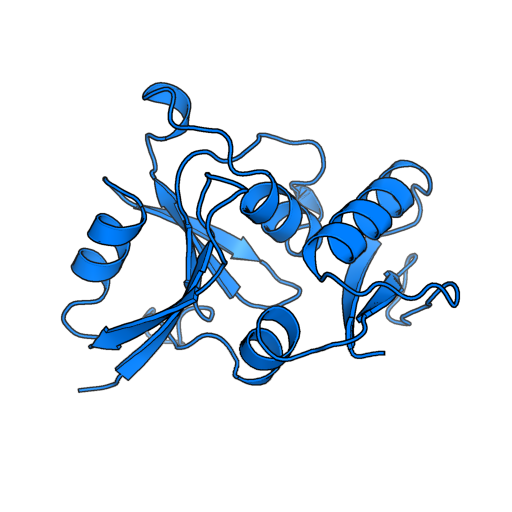VAL A 1 89 ? -1.900 0.147 7.726 1.00 98.75 89 VAL A C 1
ATOM 688 O O . VAL A 1 89 ? -2.001 -1.077 7.616 1.00 98.75 89 VAL A O 1
ATOM 691 N N . LEU A 1 90 ? -2.875 0.988 7.393 1.00 98.81 90 LEU A N 1
ATOM 692 C CA . LEU A 1 90 ? -4.087 0.586 6.688 1.00 98.81 90 LEU A CA 1
ATOM 693 C C . LEU A 1 90 ? -4.030 1.136 5.264 1.00 98.81 90 LEU A C 1
ATOM 695 O O . LEU A 1 90 ? -3.735 2.309 5.071 1.00 98.81 90 LEU A O 1
ATOM 699 N N . ILE A 1 91 ? -4.357 0.323 4.268 1.00 98.56 91 ILE A N 1
ATOM 700 C CA . ILE A 1 91 ? -4.478 0.756 2.874 1.00 98.56 91 ILE A CA 1
ATOM 701 C C . ILE A 1 91 ? -5.950 0.701 2.473 1.00 98.56 91 ILE A C 1
ATOM 703 O O . ILE A 1 91 ? -6.610 -0.326 2.648 1.00 98.56 91 ILE A O 1
ATOM 707 N N . THR A 1 92 ? -6.466 1.800 1.931 1.00 98.38 92 THR A N 1
ATOM 708 C CA . THR A 1 92 ? -7.832 1.915 1.396 1.00 98.38 92 THR A CA 1
ATOM 709 C C . THR A 1 92 ? -7.809 2.429 -0.042 1.00 98.38 92 THR A C 1
ATOM 711 O O . THR A 1 92 ? -6.752 2.780 -0.569 1.00 98.38 92 THR A O 1
ATOM 714 N N . GLY A 1 93 ? -8.974 2.511 -0.686 1.00 97.50 93 GLY A N 1
ATOM 715 C CA . GLY A 1 93 ? -9.099 3.272 -1.927 1.00 97.50 93 GLY A CA 1
ATOM 716 C C . GLY A 1 93 ? -8.919 4.770 -1.670 1.00 97.50 93 GLY A C 1
ATOM 717 O O . GLY A 1 93 ? -9.051 5.228 -0.526 1.00 97.50 93 GLY A O 1
ATOM 718 N N . GLN A 1 94 ? -8.616 5.519 -2.732 1.00 95.88 94 GLN A N 1
ATOM 719 C CA . GLN A 1 94 ? -8.617 6.981 -2.677 1.00 95.88 94 GLN A CA 1
ATOM 720 C C . GLN A 1 94 ? -10.010 7.514 -2.309 1.00 95.88 94 GLN A C 1
ATOM 722 O O . GLN A 1 94 ? -11.016 6.854 -2.595 1.00 95.88 94 GLN A O 1
ATOM 727 N N . PRO A 1 95 ? -10.097 8.681 -1.654 1.00 94.88 95 PRO A N 1
ATOM 728 C CA . PRO A 1 95 ? -11.38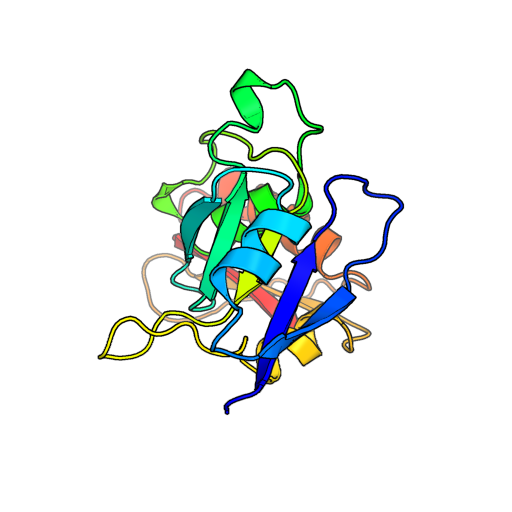4 9.262 -1.309 1.00 94.88 95 PRO A CA 1
ATOM 729 C C . PRO A 1 95 ? -12.243 9.525 -2.553 1.00 94.88 95 PRO A C 1
ATOM 731 O O . PRO A 1 95 ? -11.723 9.797 -3.635 1.00 94.88 95 PRO A O 1
ATOM 734 N N . ASP A 1 96 ? -13.564 9.443 -2.396 1.00 94.50 96 ASP A N 1
ATOM 735 C CA . ASP A 1 96 ? -14.493 9.858 -3.449 1.00 94.50 96 ASP A CA 1
ATOM 736 C C . ASP A 1 96 ? -14.536 11.391 -3.607 1.00 94.50 96 ASP A C 1
ATOM 738 O O . ASP A 1 96 ? -13.829 12.134 -2.9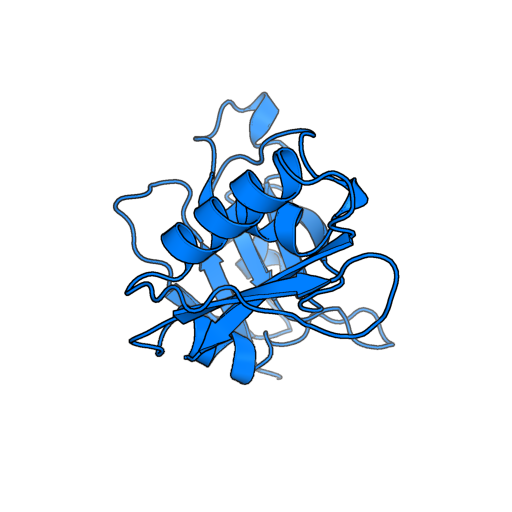23 1.00 94.50 96 ASP A O 1
ATOM 742 N N . GLU A 1 97 ? -15.370 11.884 -4.527 1.00 94.88 97 GLU A N 1
ATOM 743 C CA . GLU A 1 97 ? -15.495 13.320 -4.823 1.00 94.88 97 GLU A CA 1
ATOM 744 C C . GLU A 1 97 ? -15.925 14.166 -3.610 1.00 94.88 97 GLU A C 1
ATOM 746 O O . GLU A 1 97 ? -15.689 15.374 -3.582 1.00 94.88 97 GLU A O 1
ATOM 751 N N . GLU A 1 98 ? -16.534 13.546 -2.597 1.00 93.88 98 GLU A N 1
ATOM 752 C CA . GLU A 1 98 ? -16.957 14.197 -1.355 1.00 93.88 98 GLU A CA 1
ATOM 753 C C . GLU A 1 98 ? -15.883 14.116 -0.255 1.00 93.88 98 GLU A C 1
ATOM 755 O O . GLU A 1 98 ? -16.070 14.652 0.839 1.00 93.88 98 GLU A O 1
ATOM 760 N N . GLY A 1 99 ? -14.747 13.471 -0.531 1.00 91.38 99 GLY A N 1
ATOM 761 C CA . GLY A 1 99 ? -13.682 13.245 0.440 1.00 91.38 99 GLY A CA 1
ATOM 762 C C . GLY A 1 99 ? -13.916 12.027 1.337 1.00 91.38 99 GLY A C 1
ATOM 763 O O . GLY A 1 99 ? -13.167 11.834 2.297 1.00 91.38 99 GLY A O 1
ATOM 764 N N . ASN A 1 100 ? -14.932 11.200 1.067 1.00 94.19 100 ASN A N 1
ATOM 765 C CA . ASN A 1 100 ? -15.207 10.030 1.893 1.00 94.19 100 ASN A CA 1
ATOM 766 C C . ASN A 1 100 ? -14.244 8.893 1.551 1.00 94.19 100 ASN A C 1
ATOM 768 O O . ASN A 1 100 ? -14.007 8.583 0.384 1.00 94.19 100 ASN A O 1
ATOM 772 N N . THR A 1 101 ? -13.750 8.196 2.573 1.00 95.62 101 THR A N 1
ATOM 773 C CA . THR A 1 101 ? -12.934 6.991 2.393 1.00 95.62 101 THR A CA 1
ATOM 774 C C . THR A 1 101 ? -13.689 5.919 1.607 1.00 95.62 101 THR A C 1
ATOM 776 O O . THR A 1 101 ? -14.851 5.609 1.890 1.00 95.62 101 THR A O 1
ATOM 779 N N . THR A 1 102 ? -13.008 5.297 0.646 1.00 97.12 102 THR A N 1
ATOM 780 C CA . THR A 1 102 ? -13.562 4.213 -0.169 1.00 97.12 102 THR A CA 1
ATOM 781 C C . THR A 1 102 ? -12.858 2.886 0.112 1.00 97.12 102 THR A C 1
ATOM 783 O O . THR A 1 102 ? -11.793 2.833 0.729 1.00 97.12 102 THR A O 1
ATOM 786 N N . SER A 1 103 ? -13.477 1.780 -0.302 1.00 97.88 103 SER A N 1
ATOM 787 C CA . SER A 1 103 ? -12.843 0.463 -0.217 1.00 97.88 103 SER A CA 1
ATOM 788 C C . SER A 1 103 ? -11.622 0.385 -1.124 1.00 97.88 103 SER A C 1
ATOM 790 O O . SER A 1 103 ? -11.599 0.988 -2.195 1.00 97.88 103 SER A O 1
ATOM 792 N N . LEU A 1 104 ? -10.640 -0.412 -0.716 1.00 97.25 104 LEU A N 1
ATOM 793 C CA . LEU A 1 104 ? -9.574 -0.858 -1.599 1.00 97.25 104 LEU A CA 1
ATOM 794 C C . LEU A 1 104 ? -10.183 -1.539 -2.841 1.00 97.25 104 LEU A C 1
ATOM 796 O O . LEU A 1 104 ? -11.146 -2.295 -2.680 1.00 97.25 104 LEU A O 1
ATOM 800 N N . PRO A 1 105 ? -9.652 -1.309 -4.056 1.00 95.88 105 PRO A N 1
ATOM 801 C CA . PRO A 1 105 ? -10.110 -2.025 -5.241 1.00 95.88 105 PRO A CA 1
ATOM 802 C C . PRO A 1 105 ? -9.965 -3.542 -5.073 1.00 95.88 105 PRO A C 1
ATOM 804 O O . PRO A 1 105 ? -8.901 -4.017 -4.667 1.00 95.88 105 PRO A O 1
ATOM 807 N N . ASP A 1 106 ? -11.005 -4.299 -5.434 1.00 96.12 106 ASP A N 1
ATOM 808 C CA . ASP A 1 106 ? -11.018 -5.764 -5.301 1.00 96.12 106 ASP A CA 1
ATOM 809 C C . ASP A 1 106 ? -9.844 -6.413 -6.052 1.00 96.12 106 ASP A C 1
ATOM 811 O O . ASP A 1 106 ? -9.205 -7.320 -5.532 1.00 96.12 106 ASP A O 1
ATOM 815 N N . GLU A 1 107 ? -9.482 -5.883 -7.225 1.00 96.19 107 GLU A N 1
ATOM 816 C CA . GLU A 1 107 ? -8.339 -6.359 -8.018 1.00 96.19 107 GLU A CA 1
ATOM 817 C C . GLU A 1 107 ? -7.012 -6.276 -7.252 1.00 96.19 107 GLU A C 1
ATOM 819 O O . GLU A 1 107 ? -6.166 -7.160 -7.371 1.00 96.19 107 GLU A O 1
ATOM 824 N N . LEU A 1 108 ? -6.819 -5.229 -6.446 1.00 96.88 108 LEU A N 1
ATOM 825 C CA . LEU A 1 108 ? -5.608 -5.060 -5.647 1.00 96.88 108 LEU A CA 1
ATOM 826 C C . LEU A 1 108 ? -5.630 -5.947 -4.398 1.00 96.88 108 LEU A C 1
ATOM 828 O O . LEU A 1 108 ? -4.594 -6.479 -4.000 1.00 96.88 108 LEU A O 1
ATOM 832 N N . LEU A 1 109 ? -6.805 -6.119 -3.794 1.00 96.38 109 LEU A N 1
ATOM 833 C CA . LEU A 1 109 ? -7.003 -7.035 -2.676 1.00 96.38 109 LEU A CA 1
ATOM 834 C C . LEU A 1 109 ? -6.706 -8.483 -3.100 1.00 96.38 109 LEU A C 1
ATOM 836 O O . LEU A 1 109 ? -5.952 -9.181 -2.422 1.00 96.38 109 LEU A O 1
ATOM 840 N N . ASP A 1 110 ? -7.246 -8.904 -4.244 1.00 97.25 110 ASP A N 1
ATOM 841 C CA . ASP A 1 110 ? -7.008 -10.216 -4.851 1.00 97.25 110 ASP A CA 1
ATOM 842 C C . ASP A 1 110 ? -5.548 -10.393 -5.256 1.00 97.25 110 ASP A C 1
ATOM 844 O O . ASP A 1 110 ? -4.960 -11.452 -5.012 1.00 97.25 110 ASP A O 1
ATOM 848 N N . LEU A 1 111 ? -4.940 -9.344 -5.819 1.00 97.94 111 LEU A N 1
ATOM 849 C CA . LEU A 1 111 ? -3.525 -9.353 -6.149 1.00 97.94 111 LEU A CA 1
ATOM 850 C C . LEU A 1 111 ? -2.688 -9.644 -4.905 1.00 97.94 111 LEU A C 1
ATOM 852 O O . LEU A 1 111 ? -1.878 -10.552 -4.939 1.00 97.94 111 LEU A O 1
ATOM 856 N N . ILE A 1 112 ? -2.879 -8.917 -3.804 1.00 97.62 112 ILE A N 1
ATOM 857 C CA . ILE A 1 112 ? -1.988 -9.040 -2.642 1.00 97.62 112 ILE A CA 1
ATOM 858 C C . ILE A 1 112 ? -2.289 -10.286 -1.795 1.00 97.62 112 ILE A C 1
ATOM 860 O O . ILE A 1 112 ? -1.363 -10.889 -1.257 1.00 97.62 112 ILE A O 1
ATOM 864 N N . LEU A 1 113 ? -3.561 -10.667 -1.640 1.00 97.25 113 LEU A N 1
ATOM 865 C CA . LEU A 1 113 ? -3.959 -11.718 -0.692 1.00 97.25 113 LEU A CA 1
ATOM 866 C C . LEU A 1 113 ? -4.243 -13.080 -1.328 1.00 97.25 113 LEU A C 1
ATOM 868 O O . LEU A 1 113 ? -4.305 -14.073 -0.604 1.00 97.25 113 LEU A O 1
ATOM 872 N N . ARG A 1 114 ? -4.511 -13.139 -2.637 1.00 96.62 114 ARG A N 1
ATOM 873 C CA . ARG A 1 114 ? -5.107 -14.329 -3.279 1.00 96.62 114 ARG A CA 1
ATOM 874 C C . ARG A 1 114 ? -4.373 -14.783 -4.538 1.00 96.62 114 ARG A C 1
ATOM 876 O O . ARG A 1 114 ? -4.857 -15.674 -5.229 1.00 96.62 114 ARG A O 1
ATOM 883 N N . THR A 1 115 ? -3.229 -14.179 -4.844 1.00 97.81 115 THR A N 1
ATOM 884 C CA . THR A 1 115 ? -2.412 -14.533 -6.007 1.00 97.81 115 THR A CA 1
ATOM 885 C C . THR A 1 115 ? -1.239 -15.418 -5.593 1.00 97.81 115 THR A C 1
ATOM 887 O O . THR A 1 115 ? -0.488 -15.084 -4.679 1.00 97.81 115 THR A O 1
ATOM 890 N N . ASP A 1 116 ? -1.068 -16.534 -6.303 1.00 97.12 116 ASP A N 1
ATOM 891 C CA . ASP A 1 116 ? -0.027 -17.532 -6.013 1.00 97.12 116 ASP A CA 1
ATOM 892 C C . ASP A 1 116 ? 1.298 -17.259 -6.750 1.00 97.12 116 ASP A C 1
ATOM 894 O O . ASP A 1 116 ? 2.362 -17.691 -6.307 1.00 97.12 116 ASP A O 1
ATOM 898 N N . GLU A 1 117 ? 1.256 -16.554 -7.887 1.00 98.12 117 GLU A N 1
ATOM 899 C CA . GLU A 1 117 ? 2.446 -16.222 -8.676 1.00 98.12 117 GLU A CA 1
ATOM 900 C C . GLU A 1 117 ? 2.385 -14.798 -9.241 1.00 98.12 117 GLU A C 1
ATOM 902 O O . GLU A 1 117 ? 1.392 -14.360 -9.824 1.00 98.12 117 GLU A O 1
ATOM 907 N N . TYR A 1 118 ? 3.504 -14.090 -9.118 1.00 98.56 118 TYR A N 1
ATOM 908 C CA . TYR A 1 118 ? 3.652 -12.691 -9.483 1.00 98.56 118 TYR A CA 1
ATOM 909 C C . TYR A 1 118 ? 4.727 -12.496 -10.544 1.00 98.56 118 TYR A C 1
ATOM 911 O O . TYR A 1 118 ? 5.747 -13.193 -10.577 1.00 98.56 118 TYR A O 1
ATOM 919 N N . LYS A 1 119 ? 4.552 -11.458 -11.358 1.00 98.31 119 LYS A N 1
ATOM 920 C CA . LYS A 1 119 ? 5.591 -10.888 -12.220 1.00 98.31 119 LYS A CA 1
ATOM 921 C C . LYS A 1 119 ? 5.715 -9.386 -11.969 1.00 98.31 119 LYS A C 1
ATOM 923 O O . LYS A 1 119 ? 4.825 -8.747 -11.410 1.00 98.31 119 LYS A O 1
ATOM 928 N N . ILE A 1 120 ? 6.840 -8.829 -12.400 1.00 98.12 120 ILE A N 1
ATOM 929 C CA . ILE A 1 120 ? 7.141 -7.401 -12.281 1.00 98.12 120 ILE A CA 1
ATOM 930 C C . ILE A 1 120 ? 7.097 -6.737 -13.646 1.00 98.12 120 ILE A C 1
ATOM 932 O O . ILE A 1 120 ? 7.519 -7.325 -14.647 1.00 98.12 120 ILE A O 1
ATOM 936 N N . GLU A 1 121 ? 6.630 -5.498 -13.670 1.00 97.88 121 GLU A N 1
ATOM 937 C CA . GLU A 1 121 ? 6.628 -4.664 -14.862 1.00 97.88 121 GLU A CA 1
ATOM 938 C C . GLU A 1 121 ? 7.137 -3.261 -14.534 1.00 97.88 121 GLU A C 1
ATOM 940 O O . GLU A 1 121 ? 6.931 -2.740 -13.436 1.00 97.88 121 GLU A O 1
ATOM 945 N N . VAL A 1 122 ? 7.810 -2.647 -15.504 1.00 97.50 122 VAL A N 1
ATOM 946 C CA . VAL A 1 122 ? 8.345 -1.287 -15.412 1.00 97.50 122 VAL A CA 1
ATOM 947 C C . VAL A 1 122 ? 7.948 -0.461 -16.629 1.00 97.50 122 VAL A C 1
ATOM 949 O O . VAL A 1 122 ? 7.732 -1.003 -17.714 1.00 97.50 122 VAL A O 1
ATOM 952 N N . GLN A 1 123 ? 7.896 0.856 -16.457 1.00 96.62 123 GLN A N 1
ATOM 953 C CA . GLN A 1 123 ? 7.812 1.831 -17.546 1.00 96.62 123 GLN A CA 1
ATOM 954 C C . GLN A 1 123 ? 9.121 2.617 -17.642 1.00 96.62 123 GLN A C 1
ATOM 956 O O . GLN A 1 123 ? 9.734 2.923 -16.619 1.00 96.62 123 GLN A O 1
ATOM 961 N N . THR A 1 124 ? 9.531 2.977 -18.863 1.00 93.31 124 THR A N 1
ATOM 962 C CA . THR A 1 124 ? 10.691 3.851 -19.110 1.00 93.31 124 THR A CA 1
ATOM 963 C C . THR A 1 124 ? 10.314 4.977 -20.072 1.00 93.31 124 THR A C 1
ATOM 965 O O . THR A 1 124 ? 10.172 4.760 -21.270 1.00 93.31 124 THR A O 1
ATOM 968 N N . GLY A 1 125 ? 10.084 6.185 -19.547 1.00 77.69 125 GLY A N 1
ATOM 969 C CA . GLY A 1 125 ? 9.838 7.399 -20.347 1.00 77.69 125 GLY A CA 1
ATOM 970 C C . GLY A 1 125 ? 8.547 7.449 -21.189 1.00 77.69 125 GLY A C 1
ATOM 971 O O . GLY A 1 125 ? 8.330 8.453 -21.862 1.00 77.69 125 GLY A O 1
ATOM 972 N N . GLY A 1 126 ? 7.691 6.421 -21.143 1.00 85.69 126 GLY A N 1
ATOM 973 C CA . GLY A 1 126 ? 6.398 6.342 -21.839 1.00 85.69 126 GLY A CA 1
ATOM 974 C C . GLY A 1 126 ? 5.419 5.381 -21.151 1.00 85.69 126 GLY A C 1
ATOM 975 O O . GLY A 1 126 ? 5.714 4.870 -20.072 1.00 85.69 126 GLY A O 1
ATOM 976 N N . ASP A 1 127 ? 4.276 5.107 -21.787 1.00 88.12 127 ASP A N 1
ATOM 977 C CA . ASP A 1 127 ? 3.136 4.435 -21.130 1.00 88.12 127 ASP A CA 1
ATOM 978 C C . ASP A 1 127 ? 3.151 2.898 -21.224 1.00 88.12 127 ASP A C 1
ATOM 980 O O . ASP A 1 127 ? 2.335 2.210 -20.604 1.00 88.12 127 ASP A O 1
ATOM 984 N N . SER A 1 128 ? 4.080 2.320 -21.986 1.00 95.19 128 SER A N 1
ATOM 985 C CA . SER A 1 128 ? 4.163 0.869 -22.167 1.00 95.19 128 SER A CA 1
ATOM 986 C C . SER A 1 128 ? 4.830 0.177 -20.980 1.00 95.19 128 SER A C 1
ATOM 988 O O . SER A 1 128 ? 5.953 0.524 -20.606 1.00 95.19 128 SER A O 1
ATOM 990 N N . TRP A 1 129 ? 4.182 -0.863 -20.462 1.00 96.81 129 TRP A N 1
ATOM 991 C CA . TRP A 1 129 ? 4.735 -1.745 -19.437 1.00 96.81 129 TRP A CA 1
ATOM 992 C C . TRP A 1 129 ? 5.597 -2.848 -20.054 1.00 96.81 129 TRP A C 1
ATOM 994 O O . TRP A 1 129 ? 5.201 -3.482 -21.032 1.00 96.81 129 TRP A O 1
ATOM 1004 N N . ALA A 1 130 ? 6.765 -3.098 -19.463 1.00 96.44 130 ALA A N 1
ATOM 1005 C CA . ALA A 1 130 ? 7.667 -4.176 -19.852 1.00 96.44 130 ALA A CA 1
ATOM 1006 C C . ALA A 1 130 ? 8.074 -5.014 -18.634 1.00 96.44 130 ALA A C 1
ATOM 1008 O O . ALA A 1 130 ? 8.462 -4.471 -17.601 1.00 96.44 130 ALA A O 1
ATOM 1009 N N . GLY A 1 131 ? 8.014 -6.340 -18.766 1.00 94.75 131 GLY A N 1
ATOM 1010 C CA . GLY A 1 131 ? 8.512 -7.287 -17.766 1.00 94.75 131 GLY A CA 1
ATOM 1011 C C . GLY A 1 131 ? 9.830 -7.938 -18.187 1.00 94.75 131 GLY A C 1
ATOM 1012 O O . GLY A 1 131 ? 10.261 -7.824 -19.332 1.00 94.75 131 GLY A O 1
ATOM 1013 N N . ASN A 1 132 ? 10.464 -8.666 -17.267 1.00 91.12 132 ASN A N 1
ATOM 1014 C CA . ASN A 1 132 ? 11.748 -9.346 -17.506 1.00 91.12 132 ASN A CA 1
ATOM 1015 C C . ASN A 1 132 ? 11.661 -10.886 -17.469 1.00 91.12 132 ASN A C 1
ATOM 1017 O O . ASN A 1 132 ? 12.686 -11.561 -17.396 1.00 91.12 132 ASN A O 1
ATOM 1021 N N . GLY A 1 133 ? 10.447 -11.445 -17.463 1.00 93.62 133 GLY A N 1
ATOM 1022 C CA . GLY A 1 133 ? 10.213 -12.893 -17.435 1.00 93.62 133 GLY A CA 1
ATOM 1023 C C . GLY A 1 133 ? 10.404 -13.573 -16.074 1.00 93.62 133 GLY A C 1
ATOM 1024 O O . GLY A 1 133 ? 10.131 -14.765 -15.973 1.00 93.62 133 GLY A O 1
ATOM 1025 N N . LYS A 1 134 ? 10.818 -12.857 -15.019 1.00 96.88 134 LYS A N 1
ATOM 1026 C CA . LYS A 1 134 ? 10.905 -13.435 -13.669 1.00 96.88 134 LYS A CA 1
ATOM 1027 C C . LYS A 1 134 ? 9.529 -13.720 -13.068 1.00 96.88 134 LYS A C 1
ATOM 1029 O O . LYS A 1 134 ? 8.541 -13.081 -13.440 1.00 96.88 134 LYS A O 1
ATOM 1034 N N . ARG A 1 135 ? 9.509 -14.679 -12.139 1.00 98.06 135 ARG A N 1
ATOM 1035 C CA . ARG A 1 135 ? 8.351 -15.106 -11.349 1.00 98.06 135 ARG A CA 1
ATOM 1036 C C . ARG A 1 135 ? 8.688 -15.102 -9.868 1.00 98.06 135 ARG A C 1
ATOM 1038 O O . ARG A 1 135 ? 9.836 -15.363 -9.504 1.00 98.06 135 ARG A O 1
ATOM 1045 N N . PHE A 1 136 ? 7.693 -14.804 -9.047 1.00 98.31 136 PHE A N 1
ATOM 1046 C CA . PHE A 1 136 ? 7.808 -14.729 -7.596 1.00 98.31 136 PHE A CA 1
ATOM 1047 C C . PHE A 1 136 ? 6.579 -15.377 -6.963 1.00 98.31 136 PHE A C 1
ATOM 1049 O O . PHE A 1 136 ? 5.490 -15.253 -7.507 1.00 98.31 136 PHE A O 1
ATOM 1056 N N . ALA A 1 137 ? 6.751 -16.025 -5.813 1.00 97.75 137 ALA A N 1
ATOM 1057 C CA . ALA A 1 137 ? 5.648 -16.602 -5.037 1.00 97.75 137 ALA A CA 1
ATOM 1058 C C . ALA A 1 137 ? 5.095 -15.634 -3.972 1.00 97.75 137 ALA A C 1
ATOM 1060 O O . ALA A 1 137 ? 4.136 -15.956 -3.285 1.00 97.75 137 ALA A O 1
ATOM 1061 N N . ASP A 1 138 ? 5.718 -14.462 -3.807 1.00 97.44 138 ASP A N 1
ATOM 1062 C CA . ASP A 1 138 ? 5.358 -13.473 -2.791 1.00 97.44 138 ASP A CA 1
ATOM 1063 C C . ASP A 1 138 ? 5.358 -12.059 -3.391 1.00 97.44 138 ASP A C 1
ATOM 1065 O O . ASP A 1 138 ? 6.303 -11.658 -4.087 1.00 97.44 138 ASP A O 1
ATOM 1069 N N . TYR A 1 139 ? 4.287 -11.312 -3.110 1.00 98.25 139 TYR A N 1
ATOM 1070 C CA . TYR A 1 139 ? 4.076 -9.953 -3.605 1.00 98.25 139 TYR A CA 1
ATOM 1071 C C . TYR A 1 139 ? 5.177 -8.991 -3.139 1.00 98.25 139 TYR A C 1
ATOM 1073 O O . TYR A 1 139 ? 5.692 -8.198 -3.929 1.00 98.25 139 TYR A O 1
ATOM 1081 N N . TRP A 1 140 ? 5.576 -9.071 -1.869 1.00 97.88 140 TRP A N 1
ATOM 1082 C CA . TRP A 1 140 ? 6.541 -8.160 -1.254 1.00 97.88 140 TRP A CA 1
ATOM 1083 C C . TRP A 1 140 ? 7.963 -8.422 -1.747 1.00 97.88 140 TRP A C 1
ATOM 1085 O O . TRP A 1 140 ? 8.713 -7.472 -1.973 1.00 97.88 140 TRP A O 1
ATOM 1095 N N . ILE A 1 141 ? 8.319 -9.682 -2.009 1.00 98.06 141 ILE A N 1
ATOM 1096 C CA . ILE A 1 141 ? 9.581 -10.047 -2.665 1.00 98.06 141 ILE A CA 1
ATOM 1097 C C . ILE A 1 141 ? 9.614 -9.512 -4.104 1.00 98.06 141 ILE A C 1
ATOM 1099 O O . ILE A 1 141 ? 10.631 -8.951 -4.526 1.00 98.06 141 ILE A O 1
ATOM 1103 N N . ALA A 1 142 ? 8.519 -9.644 -4.862 1.00 98.44 142 ALA A N 1
ATOM 1104 C CA . ALA A 1 142 ? 8.421 -9.076 -6.209 1.00 98.44 142 ALA A CA 1
ATOM 1105 C C . ALA A 1 142 ? 8.554 -7.542 -6.186 1.00 98.44 142 ALA A C 1
ATOM 1107 O O . ALA A 1 142 ? 9.263 -6.960 -7.013 1.00 98.44 142 ALA A O 1
ATOM 1108 N N . LEU A 1 143 ? 7.915 -6.895 -5.207 1.00 97.94 143 LEU A N 1
ATOM 1109 C CA . LEU A 1 143 ? 7.939 -5.447 -5.020 1.00 97.94 143 LEU A CA 1
ATOM 1110 C C . LEU A 1 143 ? 9.339 -4.935 -4.662 1.00 97.94 143 LEU A C 1
ATOM 1112 O O . LEU A 1 143 ? 9.826 -3.980 -5.267 1.00 97.94 143 LEU A O 1
ATOM 1116 N N . HIS A 1 144 ? 10.017 -5.607 -3.731 1.00 97.81 144 HIS A N 1
ATOM 1117 C CA . HIS A 1 144 ? 11.406 -5.321 -3.389 1.00 97.81 144 HIS A CA 1
ATOM 1118 C C . HIS A 1 144 ? 12.303 -5.421 -4.627 1.00 97.81 144 HIS A C 1
ATOM 1120 O O . HIS A 1 144 ? 13.038 -4.490 -4.957 1.00 97.81 144 HIS A O 1
ATOM 1126 N N . TYR A 1 145 ? 12.178 -6.520 -5.378 1.00 98.19 145 TYR A N 1
ATOM 1127 C CA . TYR A 1 145 ? 12.981 -6.755 -6.574 1.00 98.19 145 TYR A CA 1
ATOM 1128 C C . TYR A 1 145 ? 12.796 -5.664 -7.638 1.00 98.19 145 TYR A C 1
ATOM 1130 O O . TYR A 1 145 ? 13.774 -5.214 -8.244 1.00 98.19 145 TYR A O 1
ATOM 1138 N N . VAL A 1 146 ? 11.555 -5.235 -7.901 1.00 97.69 146 VAL A N 1
ATOM 1139 C CA . VAL A 1 146 ? 11.304 -4.204 -8.918 1.00 97.69 146 VAL A CA 1
ATOM 1140 C C . VAL A 1 146 ? 11.779 -2.820 -8.468 1.00 97.69 146 VAL A C 1
ATOM 1142 O O . VAL A 1 146 ? 12.232 -2.037 -9.302 1.00 97.69 146 VAL A O 1
ATOM 1145 N N . LEU A 1 147 ? 11.761 -2.529 -7.164 1.00 97.12 147 LEU A N 1
ATOM 1146 C CA . LEU A 1 147 ? 12.329 -1.294 -6.622 1.00 97.12 147 LEU A CA 1
ATOM 1147 C C . LEU A 1 147 ? 13.860 -1.273 -6.723 1.00 97.12 147 LEU A C 1
ATOM 1149 O O . LEU A 1 147 ? 14.408 -0.286 -7.210 1.00 97.12 147 LEU A O 1
ATOM 1153 N N . GLU A 1 148 ? 14.550 -2.369 -6.393 1.00 96.38 148 GLU A N 1
ATOM 1154 C CA . GLU A 1 148 ? 16.001 -2.488 -6.623 1.00 96.38 148 GLU A CA 1
ATOM 1155 C C . GLU A 1 148 ? 16.370 -2.370 -8.112 1.00 96.38 148 GLU A C 1
ATOM 1157 O O . GLU A 1 148 ? 17.457 -1.918 -8.486 1.00 96.38 148 GLU A O 1
ATOM 1162 N N . LEU A 1 149 ? 15.505 -2.860 -9.005 1.00 95.50 149 LEU A N 1
ATOM 1163 C CA . LEU A 1 149 ? 15.689 -2.689 -10.444 1.00 95.50 149 LEU A CA 1
ATOM 1164 C C . LEU A 1 149 ? 15.578 -1.209 -10.831 1.00 95.50 149 LEU A C 1
ATOM 1166 O O . LEU A 1 149 ? 16.430 -0.720 -11.571 1.00 95.50 149 LEU A O 1
ATOM 1170 N N . ALA A 1 150 ? 14.564 -0.507 -10.319 1.00 95.12 150 ALA A N 1
ATOM 1171 C CA . ALA A 1 150 ? 14.346 0.912 -10.584 1.00 95.12 150 ALA A CA 1
ATOM 1172 C C . ALA A 1 150 ? 15.471 1.803 -10.037 1.00 95.12 150 ALA A C 1
ATOM 1174 O O . ALA A 1 150 ? 15.822 2.794 -10.669 1.00 95.12 150 ALA A O 1
ATOM 1175 N N . GLU A 1 151 ? 16.076 1.434 -8.907 1.00 93.62 151 GLU A N 1
ATOM 1176 C CA . GLU A 1 151 ? 17.235 2.141 -8.352 1.00 93.62 151 GLU A CA 1
ATOM 1177 C C . GLU A 1 151 ? 18.467 2.034 -9.267 1.00 93.62 151 GLU A C 1
ATOM 1179 O O . GLU A 1 151 ? 19.173 3.014 -9.503 1.00 93.62 151 GLU A O 1
ATOM 1184 N N . ARG A 1 152 ? 18.712 0.849 -9.839 1.00 93.56 152 ARG A N 1
ATOM 1185 C CA . ARG A 1 152 ? 19.855 0.607 -10.737 1.00 93.56 152 ARG A CA 1
ATOM 1186 C C . ARG A 1 152 ? 19.632 1.140 -12.147 1.00 93.56 152 ARG A C 1
ATOM 1188 O O . ARG A 1 152 ? 20.592 1.511 -12.823 1.00 93.56 152 ARG A O 1
ATOM 1195 N N . TRP A 1 153 ? 18.386 1.145 -12.615 1.00 92.56 153 TRP A N 1
ATOM 1196 C CA . TRP A 1 153 ? 18.025 1.583 -13.957 1.00 92.56 153 TRP A CA 1
ATOM 1197 C C . TRP A 1 153 ? 17.264 2.905 -13.915 1.00 92.56 153 TRP A C 1
ATOM 1199 O O . TRP A 1 153 ? 16.040 2.948 -13.952 1.00 92.56 153 TRP A O 1
ATOM 1209 N N . VAL A 1 154 ? 18.021 4.001 -13.931 1.00 88.12 154 VAL A N 1
ATOM 1210 C CA . VAL A 1 154 ? 17.520 5.379 -13.763 1.00 88.12 154 VAL A CA 1
ATOM 1211 C C . VAL A 1 154 ? 16.478 5.845 -14.792 1.00 88.12 154 VAL A C 1
ATOM 1213 O O . VAL A 1 154 ? 15.882 6.902 -14.612 1.00 88.12 154 VAL A O 1
ATOM 1216 N N . LEU A 1 155 ? 16.256 5.093 -15.877 1.00 93.38 155 LEU A N 1
ATOM 1217 C CA . LEU A 1 155 ? 15.191 5.386 -16.843 1.00 93.38 155 LEU A CA 1
ATOM 1218 C C . LEU A 1 155 ? 13.814 4.890 -16.379 1.00 93.38 155 LEU A C 1
ATOM 1220 O O . LEU A 1 155 ? 12.813 5.265 -16.989 1.00 93.38 155 LEU A O 1
ATOM 1224 N N . VAL A 1 156 ? 13.750 4.043 -15.346 1.00 95.50 156 VAL A N 1
ATOM 1225 C CA . VAL A 1 156 ? 12.493 3.510 -14.814 1.00 95.50 156 VAL A CA 1
ATOM 1226 C C . VAL A 1 156 ? 11.698 4.619 -14.135 1.00 95.50 156 VAL A C 1
ATOM 1228 O O . VAL A 1 156 ? 12.111 5.184 -13.124 1.00 95.50 156 VAL A O 1
ATOM 1231 N N . THR A 1 157 ? 10.516 4.904 -14.675 1.00 94.44 157 THR A N 1
ATOM 1232 C CA . THR A 1 157 ? 9.596 5.913 -14.141 1.00 94.44 157 THR A CA 1
ATOM 1233 C C . THR A 1 157 ? 8.600 5.275 -13.180 1.00 94.44 157 THR A C 1
ATOM 1235 O O . THR A 1 157 ? 8.509 5.677 -12.019 1.00 94.44 157 THR A O 1
ATOM 1238 N N . ASN A 1 158 ? 7.930 4.206 -13.608 1.00 96.38 158 ASN A N 1
ATOM 1239 C CA . ASN A 1 158 ? 6.946 3.479 -12.810 1.00 96.38 158 ASN A CA 1
ATOM 1240 C C . ASN A 1 158 ? 7.302 2.000 -12.695 1.00 96.38 158 ASN A C 1
ATOM 1242 O O . ASN A 1 158 ? 7.960 1.431 -13.566 1.00 96.38 158 ASN A O 1
ATOM 1246 N N . VAL A 1 159 ? 6.842 1.396 -11.605 1.00 97.19 159 VAL A N 1
ATOM 1247 C CA . VAL A 1 159 ? 6.972 -0.032 -11.325 1.00 97.19 159 VAL A CA 1
ATOM 1248 C C . VAL A 1 159 ? 5.615 -0.562 -10.901 1.00 97.19 159 VAL A C 1
ATOM 1250 O O . VAL A 1 159 ? 4.834 0.173 -10.301 1.00 97.19 159 VAL A O 1
ATOM 1253 N N . ARG A 1 160 ? 5.343 -1.831 -11.185 1.00 97.50 160 ARG A N 1
ATOM 1254 C CA . ARG A 1 160 ? 4.214 -2.544 -10.594 1.00 97.50 160 ARG A CA 1
ATOM 1255 C C . ARG A 1 160 ? 4.514 -4.024 -10.454 1.00 97.50 160 ARG A C 1
ATOM 1257 O O . ARG A 1 160 ? 5.316 -4.590 -11.200 1.00 97.50 160 ARG A O 1
ATOM 1264 N N . VAL A 1 161 ? 3.822 -4.634 -9.507 1.00 98.19 161 VAL A N 1
ATOM 1265 C CA . VAL A 1 161 ? 3.679 -6.081 -9.400 1.00 98.19 161 VAL A CA 1
ATOM 1266 C C . VAL A 1 161 ? 2.303 -6.429 -9.955 1.00 98.19 161 VAL A C 1
ATOM 1268 O O . VAL A 1 161 ? 1.345 -5.695 -9.729 1.00 98.19 161 VAL A O 1
ATOM 1271 N N . VAL A 1 162 ? 2.211 -7.512 -10.716 1.00 97.88 162 VAL A N 1
ATOM 1272 C CA . VAL A 1 162 ? 0.951 -8.020 -11.273 1.00 97.88 162 VAL A CA 1
ATOM 1273 C C . VAL A 1 162 ? 0.925 -9.541 -11.160 1.00 97.88 162 VAL A C 1
ATOM 1275 O O . VAL A 1 162 ? 1.983 -10.171 -11.059 1.00 97.88 162 VAL A O 1
ATOM 1278 N N . ALA A 1 163 ? -0.267 -10.134 -11.204 1.00 97.44 163 ALA A N 1
ATOM 1279 C CA . ALA A 1 163 ? -0.414 -11.581 -11.307 1.00 97.44 163 ALA A CA 1
ATOM 1280 C C . ALA A 1 163 ? 0.265 -12.090 -12.590 1.00 97.44 163 ALA A C 1
ATOM 1282 O O . ALA A 1 163 ? 0.248 -11.410 -13.631 1.00 97.44 163 ALA A O 1
ATOM 1283 N N . SER A 1 164 ? 0.934 -13.242 -12.499 1.00 91.56 164 SER A N 1
ATOM 1284 C CA . SER A 1 164 ? 1.668 -13.795 -13.636 1.00 91.56 164 SER A CA 1
ATOM 1285 C C . SER A 1 164 ? 0.778 -14.430 -14.695 1.00 91.56 164 SER A C 1
ATOM 1287 O O . SER A 1 164 ? -0.225 -15.080 -14.357 1.00 91.56 164 SER A O 1
#

Mean predicted aligned error: 2.9 Å

pLDDT: mean 96.21, std 3.24, range [75.81, 98.81]

Secondary structure (DSSP, 8-state):
-PEEEEEEE-SSTTSPPEEEEEEGGGHHHHHHHHHTSSEEEEEEETTEEEEEEETTTTTTTPPB-HHHHHHHHHH-GGGTTS---BS-EEEEEPP-TTS--BPPPHHHHHHHHH-S-EEEEEEESSS--EE-S--BS-HHHHHHHHHHHHHH-TTEEEEEEEE-

Nearest PDB structures (foldseek):
  6sg9-assembly1_DB  TM=1.789E-01  e=7.225E+00  Trypanosoma brucei brucei

Sequence (164 aa):
MKTIVGLVVPADMEEPVTELRFVSDDALNAMQKVVGGYVDVVDTALPETTVWLNDEGMIKYLEPNPRATMFIWAGAPRRRGGQAYYGDVLITGQPDEEGNTTSLPDELLDLILRTDEYKIEVQTGGDSWAGNGKRFADYWIALHYVLELAERWVLVTNVRVVAS

Radius of gyration: 15.59 Å; Cα contacts (8 Å, |Δi|>4): 347; chains: 1; bounding box: 44×32×41 Å

Solvent-accessible surface area (backbone atoms only — not comparable to full-atom values): 8868 Å² total; per-residue (Å²): 137,53,78,31,40,31,38,38,43,50,25,53,83,87,52,73,72,44,84,43,79,48,46,58,93,47,42,68,60,54,49,26,64,60,22,69,44,60,71,38,78,46,73,24,71,48,66,65,25,29,38,35,29,21,64,52,17,70,86,69,65,40,54,62,9,65,69,60,32,51,52,46,29,42,14,27,53,92,48,50,94,54,83,81,42,23,29,24,29,40,35,25,18,46,55,48,99,88,66,47,83,35,41,38,54,65,70,58,51,40,50,69,77,69,51,70,43,31,28,44,34,35,19,61,90,56,91,60,74,47,64,83,85,59,77,31,71,43,67,66,61,40,45,51,54,47,49,58,47,37,70,74,37,78,60,44,62,45,46,48,72,44,75,102